Protein AF-A0A3A5KXU6-F1 (afdb_monomer_lite)

Organism: NCBI:txid1300307

Structure (mmCIF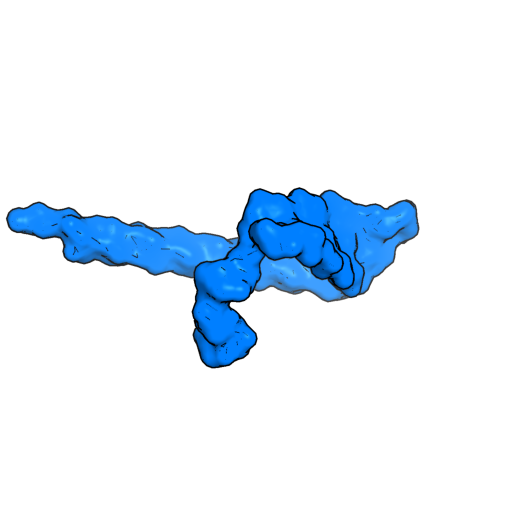, N/CA/C/O backbone):
data_AF-A0A3A5KXU6-F1
#
_entry.id   AF-A0A3A5KXU6-F1
#
loop_
_atom_site.group_PDB
_atom_site.id
_atom_site.type_symbol
_atom_site.label_atom_id
_atom_site.label_alt_id
_atom_site.label_comp_id
_atom_site.label_asym_id
_atom_site.label_entity_id
_atom_site.label_seq_id
_atom_site.pdbx_PDB_ins_code
_atom_site.Cartn_x
_atom_site.Cartn_y
_atom_site.Cartn_z
_atom_site.occupancy
_atom_site.B_iso_or_equiv
_atom_site.auth_seq_id
_atom_site.auth_comp_id
_atom_site.auth_asym_id
_atom_site.auth_atom_id
_atom_site.pdbx_PDB_model_num
ATOM 1 N N . MET A 1 1 ? -16.945 4.186 1.893 1.00 53.78 1 MET A N 1
ATOM 2 C CA . MET A 1 1 ? -17.190 2.837 2.450 1.00 53.78 1 MET A CA 1
ATOM 3 C C . MET A 1 1 ? -17.831 1.900 1.434 1.00 53.78 1 MET A C 1
ATOM 5 O O . MET A 1 1 ? -17.350 0.787 1.316 1.00 53.78 1 MET A O 1
ATOM 9 N N . GLU A 1 2 ? -18.821 2.337 0.644 1.00 62.72 2 GLU A N 1
ATOM 10 C CA . GLU A 1 2 ? -19.517 1.468 -0.332 1.00 62.72 2 GLU A CA 1
ATOM 11 C C . GLU A 1 2 ? -18.610 0.789 -1.375 1.00 62.72 2 GLU A C 1
ATOM 13 O O . GLU A 1 2 ? -18.934 -0.296 -1.839 1.00 62.72 2 GLU A O 1
ATOM 18 N N . GLN A 1 3 ? -17.454 1.375 -1.712 1.00 75.88 3 GLN A N 1
ATOM 19 C CA . GLN A 1 3 ? -16.545 0.806 -2.717 1.00 75.88 3 GLN A CA 1
ATOM 20 C C . GLN A 1 3 ? -15.764 -0.433 -2.242 1.00 75.88 3 GLN A C 1
ATOM 22 O O . GLN A 1 3 ? -15.307 -1.201 -3.082 1.00 75.88 3 GLN A O 1
ATOM 27 N N . PHE A 1 4 ? -15.598 -0.631 -0.928 1.00 73.88 4 PHE A N 1
ATOM 28 C CA . PHE A 1 4 ? -14.798 -1.736 -0.373 1.00 73.88 4 PHE A CA 1
ATOM 29 C C . PHE A 1 4 ? -15.640 -2.925 0.100 1.00 73.88 4 PHE A C 1
ATOM 31 O O . PHE A 1 4 ? -15.099 -4.012 0.279 1.00 73.88 4 PHE A O 1
ATOM 38 N N . GLY A 1 5 ? -16.953 -2.742 0.276 1.00 84.56 5 GLY A N 1
ATOM 39 C CA . GLY A 1 5 ? -17.821 -3.786 0.815 1.00 84.56 5 GLY A CA 1
ATOM 40 C C . GLY A 1 5 ? -17.373 -4.240 2.207 1.00 84.56 5 GLY A C 1
ATOM 41 O O . GLY A 1 5 ? -17.108 -3.414 3.082 1.00 84.56 5 GLY A O 1
ATOM 42 N N . ASP A 1 6 ? -17.316 -5.553 2.406 1.00 88.50 6 ASP A N 1
ATOM 43 C CA . ASP A 1 6 ? -16.842 -6.177 3.640 1.00 88.50 6 ASP A CA 1
ATOM 44 C C . ASP A 1 6 ? -15.306 -6.256 3.660 1.00 88.50 6 ASP A C 1
ATOM 46 O O . ASP A 1 6 ? -14.696 -6.943 2.840 1.00 88.50 6 ASP A O 1
ATOM 50 N N . PHE A 1 7 ? -14.693 -5.567 4.626 1.00 89.75 7 PHE A N 1
ATOM 51 C CA . PHE A 1 7 ? -13.243 -5.503 4.805 1.00 89.75 7 PHE A CA 1
ATOM 52 C C . PHE A 1 7 ? -12.614 -6.850 5.180 1.00 89.75 7 PHE A C 1
ATOM 54 O O . PHE A 1 7 ? -11.495 -7.120 4.748 1.00 89.75 7 PHE A O 1
ATOM 61 N N . GLU A 1 8 ? -13.305 -7.708 5.937 1.00 89.94 8 GLU A N 1
ATOM 62 C CA . GLU A 1 8 ? -12.791 -9.044 6.273 1.00 89.94 8 GLU A CA 1
ATOM 63 C C . GLU A 1 8 ? -12.762 -9.923 5.022 1.00 89.94 8 GLU A C 1
ATOM 65 O O . GLU A 1 8 ? -11.770 -10.598 4.738 1.00 89.94 8 GLU A O 1
ATOM 70 N N . ALA A 1 9 ? -13.814 -9.826 4.208 1.00 87.69 9 ALA A N 1
ATOM 71 C CA . ALA A 1 9 ? -13.924 -10.546 2.949 1.00 87.69 9 ALA A CA 1
ATOM 72 C C . ALA A 1 9 ? -12.913 -10.094 1.885 1.00 87.69 9 ALA A C 1
ATOM 74 O O . ALA A 1 9 ? -12.770 -10.794 0.883 1.00 87.69 9 ALA A O 1
ATOM 75 N N . VAL A 1 10 ? -12.219 -8.961 2.060 1.00 89.12 10 VAL A N 1
ATOM 76 C CA . VAL A 1 10 ? -11.169 -8.455 1.148 1.00 89.12 10 VAL A CA 1
ATOM 77 C C . VAL A 1 10 ? -9.790 -8.317 1.797 1.00 89.12 10 VAL A C 1
ATOM 79 O O . VAL A 1 10 ? -8.878 -7.755 1.189 1.00 89.12 10 VAL A O 1
ATOM 82 N N . ALA A 1 11 ? -9.606 -8.860 3.000 1.00 92.75 11 ALA A N 1
ATOM 83 C CA . ALA A 1 11 ? -8.332 -8.801 3.702 1.00 92.75 11 ALA A CA 1
ATOM 84 C C . ALA A 1 11 ? -7.214 -9.559 2.955 1.00 92.75 11 ALA A C 1
ATOM 86 O O . ALA A 1 11 ? -7.443 -10.566 2.271 1.00 92.75 11 ALA A O 1
ATOM 87 N N . PHE A 1 12 ? -5.988 -9.064 3.119 1.00 94.31 12 PHE A N 1
ATOM 88 C CA . PHE A 1 12 ? -4.742 -9.704 2.700 1.00 94.31 12 PHE A CA 1
ATOM 89 C C . PHE A 1 12 ? -3.905 -10.031 3.941 1.00 94.31 12 PHE A C 1
ATOM 91 O O . PHE A 1 12 ? -3.987 -9.324 4.946 1.00 94.31 12 PHE A O 1
ATOM 98 N N . ASP A 1 13 ? -3.105 -11.093 3.881 1.00 95.00 13 ASP A N 1
ATOM 99 C CA . ASP A 1 13 ? -2.270 -11.551 5.003 1.00 95.00 13 ASP A CA 1
ATOM 100 C C . ASP A 1 13 ? -0.775 -11.281 4.789 1.00 95.00 13 ASP A C 1
ATOM 102 O O . ASP A 1 13 ? -0.004 -11.224 5.749 1.00 95.00 13 ASP A O 1
ATOM 106 N N . GLN A 1 14 ? -0.361 -11.058 3.540 1.00 96.56 14 GLN A N 1
ATOM 107 C CA . GLN A 1 14 ? 1.002 -10.689 3.181 1.00 96.56 14 GLN A CA 1
ATOM 108 C C . GLN A 1 14 ? 1.001 -9.665 2.055 1.00 96.56 14 GLN A C 1
ATOM 110 O O . GLN A 1 14 ? 0.130 -9.645 1.182 1.00 96.56 14 GLN A O 1
ATOM 115 N N . TYR A 1 15 ? 2.032 -8.828 2.039 1.00 97.19 15 TYR A N 1
ATOM 116 C CA . TYR A 1 15 ? 2.246 -7.881 0.960 1.00 97.19 15 TYR A CA 1
ATOM 117 C C . TYR A 1 15 ? 3.730 -7.720 0.642 1.00 97.19 15 TYR A C 1
ATOM 119 O O . TYR A 1 15 ? 4.607 -8.015 1.454 1.00 97.19 15 TYR A O 1
ATOM 127 N N . TRP A 1 16 ? 4.005 -7.233 -0.561 1.00 97.56 16 TRP A N 1
ATOM 128 C CA . TRP A 1 16 ? 5.327 -6.808 -0.993 1.00 97.56 16 TRP A CA 1
ATOM 129 C C . TRP A 1 16 ? 5.225 -5.484 -1.746 1.00 97.56 16 TRP A C 1
ATOM 131 O O . TRP A 1 16 ? 4.283 -5.266 -2.512 1.00 97.56 16 TRP A O 1
ATOM 141 N N . ILE A 1 17 ? 6.204 -4.610 -1.522 1.00 96.56 17 ILE A N 1
ATOM 142 C CA . ILE A 1 17 ? 6.333 -3.313 -2.187 1.00 96.56 17 ILE A CA 1
ATOM 143 C C . ILE A 1 17 ? 7.734 -3.230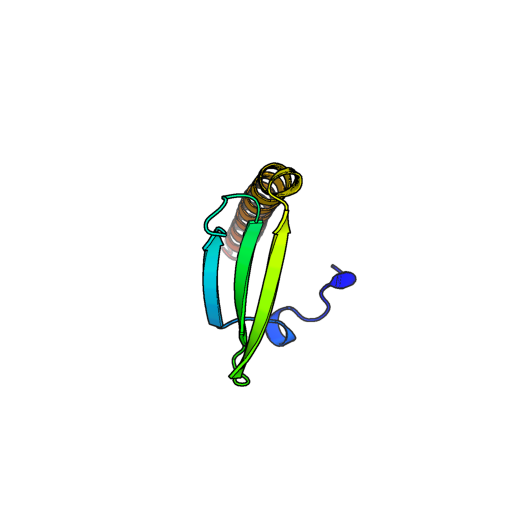 -2.779 1.00 96.56 17 ILE A C 1
ATOM 145 O O . ILE A 1 17 ? 8.712 -3.579 -2.117 1.00 96.56 17 ILE A O 1
ATOM 149 N N . GLY A 1 18 ? 7.837 -2.727 -4.002 1.00 96.44 18 GLY A N 1
ATOM 150 C CA . GLY A 1 18 ? 9.127 -2.442 -4.613 1.00 96.44 18 GLY A CA 1
ATOM 151 C C . GLY A 1 18 ? 9.005 -1.501 -5.795 1.00 96.44 18 GLY A C 1
ATOM 152 O O . GLY A 1 18 ? 7.952 -0.919 -6.034 1.00 96.44 18 GLY A O 1
ATOM 153 N N . THR A 1 19 ? 10.091 -1.340 -6.536 1.00 97.50 19 THR A N 1
ATOM 154 C CA . THR A 1 19 ? 10.161 -0.423 -7.675 1.00 97.50 19 THR A CA 1
ATOM 155 C C . THR A 1 19 ? 10.632 -1.145 -8.925 1.00 97.50 19 THR A C 1
ATOM 157 O O . THR A 1 19 ? 11.352 -2.145 -8.853 1.00 97.50 19 THR A O 1
ATOM 160 N N . SER A 1 20 ? 10.227 -0.648 -10.094 1.00 97.50 20 SER A N 1
ATOM 161 C CA . SER A 1 20 ? 10.843 -1.089 -11.343 1.00 97.50 20 SER A CA 1
ATOM 162 C C . SER A 1 20 ? 12.329 -0.700 -11.373 1.00 97.50 20 SER A C 1
ATOM 164 O O . SER A 1 20 ? 12.713 0.304 -10.764 1.00 97.50 20 SER A O 1
ATOM 166 N N . PRO A 1 21 ? 13.180 -1.436 -12.113 1.00 97.81 21 PRO A N 1
ATOM 167 C CA . PRO A 1 21 ? 14.608 -1.119 -12.214 1.00 97.81 21 PRO A CA 1
ATOM 168 C C . PRO A 1 21 ? 14.908 0.296 -12.728 1.00 97.81 21 PRO A C 1
ATOM 170 O O . PRO A 1 21 ? 15.937 0.867 -12.390 1.00 97.81 21 PRO A O 1
ATOM 173 N N . ASP A 1 22 ? 14.014 0.861 -13.541 1.00 97.62 22 ASP A N 1
ATOM 174 C CA . ASP A 1 22 ? 14.123 2.215 -14.093 1.00 97.62 22 ASP A CA 1
ATOM 175 C C . ASP A 1 22 ? 13.464 3.301 -13.220 1.00 97.62 22 ASP A C 1
ATOM 177 O O . ASP A 1 22 ? 13.461 4.473 -13.595 1.00 97.62 22 ASP A O 1
ATOM 181 N N . GLY A 1 23 ? 12.883 2.927 -12.075 1.00 96.75 23 GLY A N 1
ATOM 182 C CA . GLY A 1 23 ? 12.246 3.841 -11.125 1.00 96.75 23 GLY A CA 1
ATOM 183 C C . GLY A 1 23 ? 10.931 4.467 -11.597 1.00 96.75 23 GLY A C 1
ATOM 184 O O . GLY A 1 23 ? 10.396 5.335 -10.909 1.00 96.75 23 GLY A O 1
ATOM 185 N N . ARG A 1 24 ? 10.390 4.055 -12.749 1.00 98.06 24 ARG A N 1
ATOM 186 C CA . ARG A 1 24 ? 9.144 4.614 -13.301 1.00 98.06 24 ARG A CA 1
ATOM 187 C C . ARG A 1 24 ? 7.876 4.040 -12.680 1.00 98.06 24 ARG A C 1
ATOM 189 O O . ARG A 1 24 ? 6.805 4.600 -12.891 1.00 98.06 24 ARG A O 1
ATOM 196 N N . TRP A 1 25 ? 7.991 2.954 -11.920 1.00 98.25 25 TRP A N 1
ATOM 197 C CA . TRP A 1 25 ? 6.850 2.258 -11.341 1.00 98.25 25 TRP A CA 1
ATOM 198 C C . TRP A 1 25 ? 7.084 1.896 -9.878 1.00 98.25 25 TRP A C 1
ATOM 200 O O . TRP A 1 25 ? 8.137 1.365 -9.520 1.00 98.25 25 TRP A O 1
ATOM 210 N N . LEU A 1 26 ? 6.058 2.110 -9.060 1.00 97.75 26 LEU A N 1
ATOM 211 C CA . LEU A 1 26 ? 5.893 1.514 -7.740 1.00 97.75 26 LEU A CA 1
ATOM 212 C C . LEU A 1 26 ? 5.058 0.236 -7.888 1.00 97.75 26 LEU A C 1
ATOM 214 O O . LEU A 1 26 ? 3.919 0.281 -8.344 1.00 97.75 26 LEU A O 1
ATOM 218 N N . GLY A 1 27 ? 5.621 -0.907 -7.516 1.00 97.56 27 GLY A N 1
ATOM 219 C CA . GLY A 1 27 ? 4.948 -2.199 -7.517 1.00 97.56 27 GLY A CA 1
ATOM 220 C C . GLY A 1 27 ? 4.328 -2.520 -6.160 1.00 97.56 27 GLY A C 1
ATOM 221 O O . GLY A 1 27 ? 4.972 -2.354 -5.126 1.00 97.56 27 GLY A O 1
ATOM 222 N N . LEU A 1 28 ? 3.101 -3.037 -6.183 1.00 97.19 28 LEU A N 1
ATOM 223 C CA . LEU A 1 28 ? 2.368 -3.559 -5.032 1.00 97.19 28 LEU A CA 1
ATOM 224 C C . LEU A 1 28 ? 1.960 -5.001 -5.333 1.00 97.19 28 LEU A C 1
ATOM 226 O O . LEU A 1 28 ? 1.343 -5.270 -6.364 1.00 97.19 28 LEU A O 1
ATOM 230 N N . GLN A 1 29 ? 2.279 -5.927 -4.437 1.00 98.00 29 GLN A N 1
ATOM 231 C CA . GLN A 1 29 ? 1.814 -7.309 -4.501 1.00 98.00 29 GLN A CA 1
ATOM 232 C C . GLN A 1 29 ? 1.100 -7.659 -3.199 1.00 98.00 29 GLN A C 1
ATOM 234 O O . GLN A 1 29 ? 1.688 -7.526 -2.132 1.00 98.00 29 GLN A O 1
ATOM 239 N N . LEU A 1 30 ? -0.143 -8.127 -3.293 1.00 97.12 30 LEU A N 1
ATOM 240 C CA . LEU A 1 30 ? -0.984 -8.520 -2.162 1.00 97.12 30 LEU A CA 1
ATOM 241 C C . LEU A 1 30 ? -1.285 -10.016 -2.258 1.00 97.12 30 LEU A C 1
ATOM 243 O O . LEU A 1 30 ? -1.674 -10.490 -3.329 1.00 97.12 30 LEU A O 1
ATOM 247 N N . HIS A 1 31 ? -1.106 -10.743 -1.158 1.00 96.88 31 HIS A N 1
ATOM 248 C CA . HIS A 1 31 ? -1.459 -12.158 -1.042 1.00 96.88 31 HIS A CA 1
ATOM 249 C C . HIS A 1 31 ? -2.703 -12.287 -0.181 1.00 96.88 31 HIS A C 1
ATOM 251 O O . HIS A 1 31 ? -2.819 -11.652 0.869 1.00 96.88 31 HIS A O 1
ATOM 257 N N . ARG A 1 32 ? -3.653 -13.082 -0.655 1.00 94.56 32 ARG A N 1
ATOM 258 C CA . ARG A 1 32 ? -4.907 -13.327 0.041 1.00 94.56 32 ARG A CA 1
ATOM 259 C C . ARG A 1 32 ? -4.854 -14.673 0.768 1.00 94.56 32 ARG A C 1
ATOM 261 O O . ARG A 1 32 ? -4.181 -15.583 0.283 1.00 94.56 32 ARG A O 1
ATOM 268 N N . PRO A 1 33 ? -5.643 -14.851 1.843 1.00 92.62 33 PRO A N 1
ATOM 269 C CA . PRO A 1 33 ? -5.707 -16.125 2.566 1.00 92.62 33 PRO A CA 1
ATOM 270 C C . PRO A 1 33 ? -6.149 -17.323 1.711 1.00 92.62 33 PRO A C 1
ATOM 272 O O . PRO A 1 33 ? -5.862 -18.467 2.050 1.00 92.62 33 PRO A O 1
ATOM 275 N N . ASP A 1 34 ? -6.842 -17.078 0.594 1.00 92.31 34 ASP A N 1
ATOM 276 C CA . ASP A 1 34 ? -7.235 -18.110 -0.375 1.00 92.31 34 ASP A CA 1
ATOM 277 C C . ASP A 1 34 ? -6.090 -18.543 -1.318 1.00 92.31 34 ASP A C 1
ATOM 279 O O . ASP A 1 34 ? -6.284 -19.398 -2.182 1.00 92.31 34 ASP A O 1
ATOM 283 N N . GLY A 1 35 ? -4.896 -17.961 -1.160 1.00 92.94 35 GLY A N 1
ATOM 284 C CA . GLY A 1 35 ? -3.710 -18.218 -1.973 1.00 92.94 35 GLY A CA 1
ATOM 285 C C . GLY A 1 35 ? -3.624 -17.391 -3.258 1.00 92.94 35 GLY A C 1
ATOM 286 O O . GLY A 1 35 ? -2.636 -17.505 -3.989 1.00 92.94 35 GLY A O 1
ATOM 287 N N . SER A 1 36 ? -4.620 -16.554 -3.562 1.00 94.38 36 SER A N 1
ATOM 288 C CA . SER A 1 36 ? -4.564 -15.661 -4.719 1.00 94.38 36 SER A CA 1
ATOM 289 C C . SER A 1 36 ? -3.571 -14.514 -4.504 1.00 94.38 36 SER A C 1
ATOM 291 O O . SER A 1 36 ? -3.370 -14.014 -3.394 1.00 94.38 36 SER A O 1
ATOM 293 N N . ILE A 1 37 ? -2.927 -14.088 -5.597 1.00 96.81 37 ILE A N 1
ATOM 294 C CA . ILE A 1 37 ? -1.947 -12.998 -5.593 1.00 96.81 37 ILE A CA 1
ATOM 295 C C . ILE A 1 37 ? -2.375 -11.928 -6.589 1.00 96.81 37 ILE A C 1
ATOM 297 O O . ILE A 1 37 ? -2.458 -12.183 -7.793 1.00 96.81 37 ILE A O 1
ATOM 301 N N . HIS A 1 38 ? -2.554 -10.707 -6.095 1.00 96.19 38 HIS A N 1
ATOM 302 C CA . HIS A 1 38 ? -2.867 -9.535 -6.904 1.00 96.19 38 HIS A CA 1
ATOM 303 C C . HIS A 1 38 ? -1.641 -8.631 -7.017 1.00 96.19 38 HIS A C 1
ATOM 305 O O . HIS A 1 38 ? -0.975 -8.353 -6.021 1.00 96.19 38 HIS A O 1
ATOM 311 N N . ARG A 1 39 ? -1.327 -8.180 -8.236 1.00 97.75 39 ARG A N 1
ATOM 312 C CA . ARG A 1 39 ? -0.173 -7.320 -8.528 1.00 97.75 39 ARG A CA 1
ATOM 313 C C . ARG A 1 39 ? -0.624 -6.061 -9.242 1.00 97.75 39 ARG A C 1
ATOM 315 O O . ARG A 1 39 ? -1.365 -6.143 -10.217 1.00 97.75 39 ARG A O 1
ATOM 322 N N . PHE A 1 40 ? -0.120 -4.926 -8.785 1.00 97.19 40 PHE A N 1
ATOM 323 C CA . PHE A 1 40 ? -0.407 -3.615 -9.345 1.00 97.19 40 PHE A CA 1
ATOM 324 C C . PHE A 1 40 ? 0.895 -2.841 -9.527 1.00 97.19 40 PHE A C 1
ATOM 326 O O . PHE A 1 40 ? 1.823 -2.979 -8.732 1.00 97.19 40 PHE A O 1
ATOM 333 N N . ALA A 1 41 ? 0.955 -2.028 -10.577 1.00 97.75 41 ALA A N 1
ATOM 334 C CA . ALA A 1 41 ? 2.044 -1.096 -10.817 1.00 97.75 41 ALA A CA 1
ATOM 335 C C . ALA A 1 41 ? 1.455 0.309 -10.935 1.00 97.75 41 ALA A C 1
ATOM 337 O O . ALA A 1 41 ? 0.542 0.540 -11.727 1.00 97.75 41 ALA A O 1
ATOM 338 N N . LEU A 1 42 ? 1.972 1.228 -10.130 1.00 97.69 42 LEU A N 1
ATOM 339 C CA . LEU A 1 42 ? 1.583 2.626 -10.105 1.00 97.69 42 LEU A CA 1
ATOM 340 C C . LEU A 1 42 ? 2.690 3.462 -10.767 1.00 97.69 42 LEU A C 1
ATOM 342 O O . LEU A 1 42 ? 3.849 3.322 -10.364 1.00 97.69 42 LEU A O 1
ATOM 346 N N . PRO A 1 43 ? 2.374 4.322 -11.748 1.00 98.00 43 PRO A N 1
ATOM 347 C CA . PRO A 1 43 ? 3.352 5.236 -12.331 1.00 98.00 43 PRO A CA 1
ATOM 348 C C . PRO A 1 43 ? 3.973 6.173 -11.282 1.00 98.00 43 PRO A C 1
ATOM 350 O O . PRO A 1 43 ? 3.298 6.592 -10.335 1.00 98.00 43 PRO A O 1
ATOM 353 N N . CYS A 1 44 ? 5.253 6.524 -11.437 1.00 96.31 44 CYS A N 1
ATOM 354 C CA . CYS A 1 44 ? 5.974 7.333 -10.450 1.00 96.31 44 CYS A CA 1
ATOM 355 C C . CYS A 1 44 ? 5.374 8.735 -10.261 1.00 96.31 44 CYS A C 1
ATOM 357 O O . CYS A 1 44 ? 5.416 9.263 -9.151 1.00 96.31 44 CYS A O 1
ATOM 359 N N . GLU A 1 45 ? 4.737 9.302 -11.287 1.00 97.50 45 GLU A N 1
ATOM 360 C CA . GLU A 1 45 ? 4.027 10.581 -11.204 1.00 97.50 45 GLU A CA 1
ATOM 361 C C . GLU A 1 45 ? 2.828 10.550 -10.242 1.00 97.50 45 GLU A C 1
ATOM 363 O O . GLU A 1 45 ? 2.445 11.586 -9.703 1.00 97.50 45 GLU A O 1
ATOM 368 N N . MET A 1 46 ? 2.260 9.369 -9.979 1.00 97.75 46 MET A N 1
ATOM 369 C CA . MET A 1 46 ? 1.162 9.184 -9.026 1.00 97.75 46 MET A CA 1
ATOM 370 C C . MET A 1 46 ? 1.650 8.737 -7.642 1.00 97.75 46 MET A C 1
ATOM 372 O O . MET A 1 46 ? 0.902 8.832 -6.669 1.00 97.75 46 MET A O 1
ATOM 376 N N . ALA A 1 47 ? 2.891 8.250 -7.532 1.00 93.94 47 ALA A N 1
ATOM 377 C CA . ALA A 1 47 ? 3.397 7.598 -6.325 1.00 93.94 47 ALA A CA 1
ATOM 378 C C . ALA A 1 47 ? 3.429 8.526 -5.103 1.00 93.94 47 ALA A C 1
ATOM 380 O O . ALA A 1 47 ? 3.107 8.092 -3.997 1.00 93.94 47 ALA A O 1
ATOM 381 N N . GLN A 1 48 ? 3.771 9.803 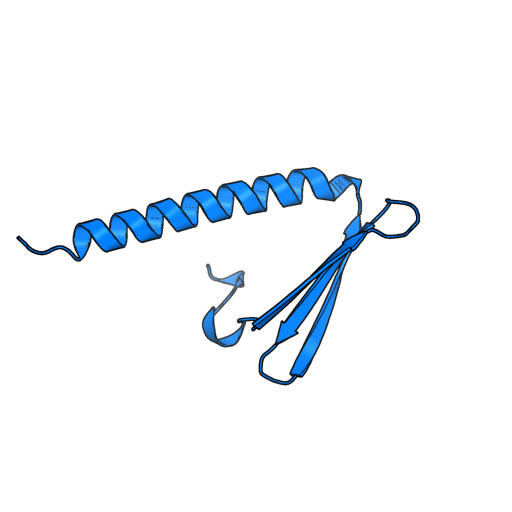-5.297 1.00 93.19 48 GLN A N 1
ATOM 382 C CA . GLN A 1 48 ? 3.812 10.768 -4.199 1.00 93.19 48 GLN A CA 1
ATOM 383 C C . GLN A 1 48 ? 2.416 11.028 -3.620 1.00 93.19 48 GLN A C 1
ATOM 385 O O . GLN A 1 48 ? 2.240 10.928 -2.407 1.00 93.19 48 GLN A O 1
ATOM 390 N N . GLN A 1 49 ? 1.424 11.308 -4.473 1.00 96.75 49 GLN A N 1
ATOM 391 C CA . GLN A 1 49 ? 0.050 11.545 -4.021 1.00 96.75 49 GLN A CA 1
ATOM 392 C C . GLN A 1 49 ? -0.535 10.294 -3.359 1.00 96.75 49 GLN A C 1
ATOM 394 O O . GLN A 1 49 ? -1.101 10.385 -2.274 1.00 96.75 49 GLN A O 1
ATOM 399 N N . PHE A 1 50 ? -0.316 9.119 -3.959 1.00 95.88 50 PHE A N 1
ATOM 400 C CA . PHE A 1 50 ? -0.736 7.845 -3.381 1.00 95.88 50 PHE A CA 1
ATOM 401 C C . PHE A 1 50 ? -0.200 7.656 -1.955 1.00 95.88 50 PHE A C 1
ATOM 403 O O . PHE A 1 50 ? -0.951 7.281 -1.059 1.00 95.88 50 PHE A O 1
ATOM 410 N N . PHE A 1 51 ? 1.081 7.955 -1.713 1.00 94.69 51 PHE A N 1
ATOM 411 C CA . PHE A 1 51 ? 1.661 7.837 -0.376 1.00 94.69 51 PHE A CA 1
ATOM 412 C C . PHE A 1 51 ? 1.067 8.847 0.616 1.00 94.69 51 PHE A C 1
ATOM 414 O O . PHE A 1 51 ? 0.789 8.486 1.758 1.00 94.69 51 PHE A O 1
ATOM 421 N N . THR A 1 52 ? 0.830 10.090 0.188 1.00 97.06 52 THR A N 1
ATOM 422 C CA . THR A 1 52 ? 0.147 11.097 1.015 1.00 97.06 52 THR A CA 1
ATOM 423 C C . THR A 1 52 ? -1.244 10.626 1.439 1.00 97.06 52 THR A C 1
ATOM 425 O O . THR A 1 52 ? -1.582 10.719 2.620 1.00 97.06 52 THR A O 1
ATOM 428 N N . ASP A 1 53 ? -2.015 10.059 0.513 1.00 97.19 53 ASP A N 1
ATOM 429 C CA . ASP A 1 53 ? -3.364 9.563 0.794 1.00 97.19 53 ASP A CA 1
ATOM 430 C C . ASP A 1 53 ? -3.335 8.357 1.747 1.00 97.19 53 ASP A C 1
ATOM 432 O O . ASP A 1 53 ? -4.161 8.265 2.660 1.00 9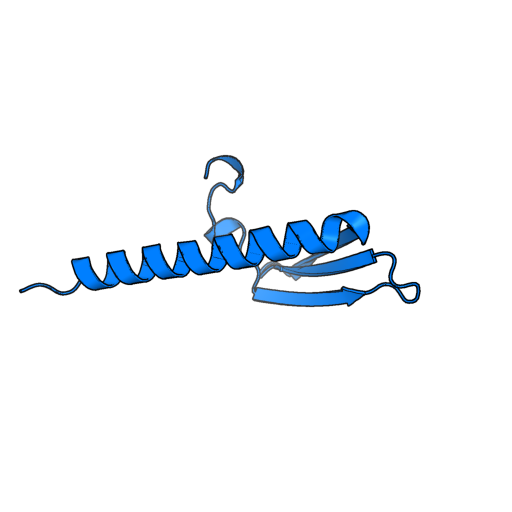7.19 53 ASP A O 1
ATOM 436 N N . VAL A 1 54 ? -2.355 7.457 1.589 1.00 95.62 54 VAL A N 1
ATOM 437 C CA . VAL A 1 54 ? -2.144 6.317 2.497 1.00 95.62 54 VAL A CA 1
ATOM 438 C C . VAL A 1 54 ? -1.844 6.794 3.916 1.00 95.62 54 VAL A C 1
ATOM 440 O O . VAL A 1 54 ? -2.506 6.347 4.851 1.00 95.62 54 VAL A O 1
ATOM 443 N N . VAL A 1 55 ? -0.891 7.715 4.092 1.00 97.00 55 VAL A N 1
ATOM 444 C CA . VAL A 1 55 ? -0.529 8.238 5.421 1.00 97.00 55 VAL A CA 1
ATOM 445 C C . VAL A 1 55 ? -1.723 8.932 6.075 1.00 97.00 55 VAL A C 1
ATOM 447 O O . VAL A 1 55 ? -2.068 8.603 7.207 1.00 97.00 55 VAL A O 1
ATOM 450 N N . GLY A 1 56 ? -2.417 9.814 5.347 1.00 97.19 56 GLY A N 1
ATOM 451 C CA . GLY A 1 56 ? -3.599 10.497 5.878 1.00 97.19 56 GLY A CA 1
ATOM 452 C C . GLY A 1 56 ? -4.726 9.532 6.266 1.00 97.19 56 GLY A C 1
ATOM 453 O O . GLY A 1 56 ? -5.398 9.729 7.279 1.00 97.19 56 GLY A O 1
ATOM 454 N N . THR A 1 57 ? -4.905 8.449 5.504 1.00 95.75 57 THR A N 1
ATOM 455 C CA . THR A 1 57 ? -5.888 7.405 5.827 1.00 95.75 57 THR A CA 1
ATOM 456 C C . THR A 1 57 ? -5.496 6.631 7.088 1.00 95.75 57 THR A C 1
ATOM 458 O O . THR A 1 57 ? -6.358 6.369 7.925 1.00 95.75 57 THR A O 1
ATOM 461 N N . ILE A 1 58 ? -4.212 6.298 7.263 1.00 96.62 58 ILE A N 1
ATOM 462 C CA . ILE A 1 58 ? -3.703 5.621 8.468 1.00 96.62 58 ILE A CA 1
ATOM 463 C C . ILE A 1 58 ? -3.890 6.500 9.710 1.00 96.62 58 ILE A C 1
ATOM 465 O O . ILE A 1 58 ? -4.371 6.011 10.734 1.00 96.62 58 ILE A O 1
ATOM 469 N N . ASP A 1 59 ? -3.578 7.793 9.619 1.00 97.38 59 ASP A N 1
ATOM 470 C CA . ASP A 1 59 ? -3.775 8.730 10.730 1.00 97.38 59 ASP A CA 1
ATOM 471 C C . ASP A 1 59 ? -5.253 8.801 11.139 1.00 97.38 59 ASP A C 1
ATOM 473 O O . ASP A 1 59 ? -5.588 8.725 12.325 1.00 97.38 59 ASP A O 1
ATOM 477 N N . PHE A 1 60 ? -6.158 8.865 10.158 1.00 95.56 60 PHE A N 1
ATOM 478 C CA . PHE A 1 60 ? -7.597 8.839 10.411 1.00 95.56 60 PHE A CA 1
ATOM 479 C C . PHE A 1 60 ? -8.058 7.513 11.039 1.00 95.56 60 PHE A C 1
ATOM 481 O O . PHE A 1 60 ? -8.846 7.525 11.986 1.00 95.56 60 PHE A O 1
ATOM 488 N N . MET A 1 61 ? -7.534 6.367 10.587 1.00 94.19 61 MET A N 1
ATOM 489 C CA . MET A 1 61 ? -7.790 5.071 11.234 1.00 94.19 61 MET A CA 1
ATOM 490 C C . MET A 1 61 ? -7.361 5.084 12.704 1.00 94.19 61 MET A C 1
ATOM 492 O O . MET A 1 61 ? -8.102 4.600 13.561 1.00 94.19 61 MET A O 1
ATOM 496 N N . GLY A 1 62 ? -6.201 5.669 13.012 1.00 94.12 62 GLY A N 1
ATOM 497 C CA . GLY A 1 62 ? -5.724 5.836 14.384 1.00 94.12 62 GLY A CA 1
ATOM 498 C C . GLY A 1 62 ? -6.698 6.640 15.246 1.00 94.12 62 GLY A C 1
ATOM 499 O O . GLY A 1 62 ? -7.055 6.203 16.340 1.00 94.12 62 GLY A O 1
ATOM 500 N N . GLN A 1 63 ? -7.201 7.766 14.734 1.00 95.19 63 GLN A N 1
ATOM 501 C CA . GLN A 1 63 ? -8.202 8.585 15.429 1.00 95.19 63 GLN A CA 1
ATOM 502 C C . GLN A 1 63 ? -9.498 7.811 15.705 1.00 95.19 63 GLN A C 1
ATOM 504 O O . GLN A 1 63 ? -10.038 7.886 16.808 1.00 95.19 63 GLN A O 1
ATOM 509 N N . LEU A 1 64 ? -9.977 7.024 14.735 1.00 93.12 64 LEU A N 1
ATOM 510 C CA . LEU A 1 64 ? -11.166 6.184 14.908 1.00 93.12 64 LEU A CA 1
ATOM 511 C C . LEU A 1 64 ? -10.965 5.108 15.984 1.00 93.12 64 LEU A C 1
ATOM 513 O O . LEU A 1 64 ? -11.861 4.871 16.797 1.00 93.12 64 LEU A O 1
ATOM 517 N N . LEU A 1 65 ? -9.798 4.460 16.001 1.00 92.56 65 LEU A N 1
ATOM 518 C CA . LEU A 1 65 ? -9.468 3.445 17.002 1.00 92.56 65 LEU A CA 1
ATOM 519 C C . LEU A 1 65 ? -9.367 4.047 18.407 1.00 92.56 65 LEU A C 1
ATOM 521 O O . LEU A 1 65 ? -9.884 3.453 19.353 1.00 92.56 65 LEU A O 1
ATOM 525 N N . LEU A 1 66 ? -8.761 5.230 18.538 1.00 92.69 66 LEU A N 1
ATOM 526 C CA . LEU A 1 66 ? -8.674 5.955 19.807 1.00 92.69 66 LEU A CA 1
ATOM 527 C C . LEU A 1 66 ? -10.060 6.349 20.327 1.00 92.69 66 LEU A C 1
ATOM 529 O O . LEU A 1 66 ? -10.403 5.995 21.451 1.00 92.69 66 LEU A O 1
ATOM 533 N N . ALA A 1 67 ? -10.900 6.972 19.496 1.00 91.19 67 ALA A N 1
ATOM 534 C CA . ALA A 1 67 ? -12.260 7.351 19.886 1.00 91.19 67 ALA A CA 1
ATOM 535 C C . ALA A 1 67 ? -13.111 6.135 20.311 1.00 91.19 67 ALA A C 1
ATOM 537 O O . ALA A 1 67 ? -13.907 6.201 21.253 1.00 91.19 67 ALA A O 1
ATOM 538 N N . LYS A 1 68 ? -12.928 4.986 19.645 1.00 88.88 68 LYS A N 1
ATOM 539 C CA . LYS A 1 68 ? -13.583 3.725 20.024 1.00 88.88 68 LYS A CA 1
ATOM 540 C C . LYS A 1 68 ? -13.062 3.173 21.356 1.00 88.88 68 LYS A C 1
ATOM 542 O O . LYS A 1 68 ? -13.839 2.619 22.128 1.00 88.88 68 LYS A O 1
ATOM 547 N N . ALA A 1 69 ? -11.768 3.313 21.637 1.00 84.25 69 ALA A N 1
ATOM 548 C CA . ALA A 1 69 ? -11.185 2.897 22.910 1.00 84.25 69 ALA A CA 1
ATOM 549 C C . ALA A 1 69 ? -11.665 3.783 24.076 1.00 84.25 69 ALA A C 1
ATOM 551 O O . ALA A 1 69 ? -12.017 3.260 25.130 1.00 84.25 69 ALA A O 1
ATOM 552 N N . GLU A 1 70 ? -11.758 5.099 23.869 1.00 77.62 70 GLU A N 1
ATOM 553 C CA . GLU A 1 70 ? -12.241 6.064 24.870 1.00 77.62 70 GLU A CA 1
ATOM 554 C C . GLU A 1 70 ? -13.722 5.867 25.223 1.00 77.62 70 GLU A C 1
ATOM 556 O O . GLU A 1 70 ? -14.120 6.057 26.367 1.00 77.62 70 GLU A O 1
ATOM 561 N N . THR A 1 71 ? -14.538 5.423 24.265 1.00 67.94 71 THR A N 1
ATOM 562 C CA . THR A 1 71 ? -15.960 5.107 24.490 1.00 67.94 71 THR A CA 1
ATOM 563 C C . THR A 1 71 ? -16.198 3.704 25.064 1.00 67.94 71 THR A C 1
ATOM 565 O O . THR A 1 71 ? -17.272 3.441 25.601 1.00 67.94 71 THR A O 1
ATOM 568 N N . GLY A 1 72 ? -15.210 2.803 24.985 1.00 57.94 72 GLY A N 1
ATOM 569 C CA . GLY A 1 72 ? -15.253 1.452 25.561 1.00 57.94 72 GLY A CA 1
ATOM 570 C C . GLY A 1 72 ? -14.767 1.355 27.015 1.00 57.94 72 GLY A C 1
ATOM 571 O O . GLY A 1 72 ? -15.002 0.338 27.668 1.00 57.94 72 GLY A O 1
ATOM 572 N N . GLY A 1 73 ? -14.114 2.397 27.538 1.00 49.00 73 GLY A N 1
ATOM 573 C CA . GLY A 1 73 ? -13.780 2.525 28.956 1.00 49.00 73 GLY A CA 1
ATOM 574 C C . GLY A 1 73 ? -14.977 3.050 29.745 1.00 49.00 73 GLY A C 1
ATOM 575 O O . GLY A 1 73 ? -15.172 4.257 29.841 1.00 49.00 73 GLY A O 1
ATOM 576 N N . SER A 1 74 ? -15.800 2.151 30.292 1.00 44.00 74 SER A N 1
ATOM 577 C CA . SER A 1 74 ? -16.862 2.552 31.222 1.00 44.00 74 SER A CA 1
ATOM 578 C C . SER A 1 74 ? -16.285 3.094 32.529 1.00 44.00 74 SER A C 1
ATOM 580 O O . SER A 1 74 ? -15.382 2.499 33.122 1.00 44.00 74 SER A O 1
ATOM 582 N N . ALA A 1 75 ? -16.864 4.231 32.919 1.00 41.31 75 ALA A N 1
ATOM 583 C CA . ALA A 1 75 ? -16.974 4.749 34.276 1.00 41.31 75 ALA A CA 1
ATOM 584 C C . ALA A 1 75 ? -17.614 3.746 35.254 1.00 41.31 75 ALA A C 1
ATOM 586 O O . ALA A 1 75 ? -18.275 2.790 34.784 1.00 41.31 75 ALA A O 1
#

Sequence (75 aa):
MEQFGDFEAVAFDQYWIGTSPDGRWLGLQLHRPDGSIHRFALPCEMAQQFFTDVVGTIDFMGQLLLAKAETGGSA

pLDDT: mean 90.37, std 12.99, range [41.31, 98.25]

Secondary structure (DSSP, 8-state):
-TTT--SGGG--SEEEEEE-TTSSEEEEEEE-TTS-EEEEEEEHHHHHHHHHHHHHHHHHHHHHHHHHHHHHS--

Radius of gyration: 16.38 Å; chains: 1; bounding box: 34×30×48 Å

Foldseek 3Di:
DVVCPDDVVVDFDDKDWDADPVRQWIKIWTAHPVRDIDIDIDGPVCVVVVVVVVVVVVVVVVVVVVVVVVVPDDD

=== Feature glossary ===
The record interleaves many kinds of information about one protein. Here is each kind framed as the question it answers.

Q: Are the domains correctly placed relative to each other?
A: Predicted aligned error is AlphaFold's pairwise confidence. Unlike pLDDT (per-residue), PAE is per-residue-pair and captures whether two parts of the structure are correctly placed relative to each other. Units are ångströms of expected positional error.

Q: Which residues are in helices, strands, or loops?
A: Eight-state secondary structure (DSSP): H is the canonical α-helix, G the tighter 3₁₀-helix, I the wider π-helix; E/B are β-structure, T and S are turns and bends, and '-' is everything else. DSSP derives these from the pattern of main-chain N–H···O=C hydrogen bonds, not from the sequence.

Q: What if only a Cα trace is available?
A: P-SEA three-state annotation labels each residue as helix, strand, or coil based purely on the geometry of the Cα trace. It serves as a fallback when the full backbone (and thus DSSP) is unavailable.

Q: What are the backbone torsion angles?
A: φ (phi) and ψ (psi)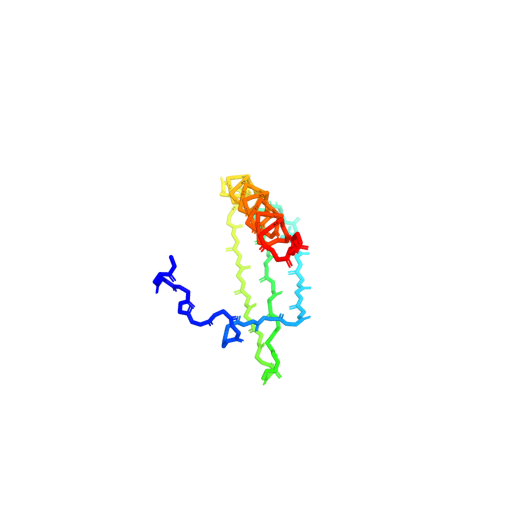 are the two rotatable backbone dihedrals per residue: φ is the C(i-1)–N–Cα–C torsion, ψ is the N–Cα–C–N(i+1) torsion, both in degrees on (−180°, 180°]. α-helical residues cluster near (−60°, −45°); β-strand residues near (−120°, +130°). A Ramachandran plot is simply a scatter of (φ, ψ) for every residue.

Q: What known structures does this most resemble?
A: Structural nearest neighbors (via Foldseek easy-search vs the PDB). Reported per hit: target PDB id, E-value, and alignment TM-score. A TM-score above ~0.5 is the conventional threshold for 'same fold'.

Q: What family and function is it annotated with?
A: Database cross-references. InterPro integrates a dozen domain/family signature databases into unified entries with residue-range hits. GO terms attach function/process/location labels with evidence codes. CATH codes position the fold in a four-level structural taxonomy. Organism is the NCBI-taxonomy species name.

Q: Which residues are buried vs exposed?
A: Solvent accessibility: the surface area of each residue that a 1.4 Å water probe can touch, in Å². When only backbone atoms are present the absolute values are lower than full-atom SASA (side chains contribute most of the area) and are flagged as backbone-only.

Q: What do the diagnostic plots show?
A: Three diagnostic plots accompany the record. The Cα contact map visualizes the tertiary structure as a 2D adjacency matrix (8 Å cutoff, sequence-local contacts suppressed). The Ramachandran plot shows the distribution of backbone (φ, ψ) torsions, with points in the α and β basins reflecting secondary structure content. The PAE plot shows AlphaFold's inter-residue confidence as a color matrix.

Q: What is the amino-acid chain?
A: The amino-acid sequence is the protein's primary structure: the linear order of residues from the N-terminus to the C-terminus, written in one-letter code. Everything else here — the 3D coordinates, the secondary structure, the domain annotations — is ultimately a consequence of this string.

Q: What do the rendered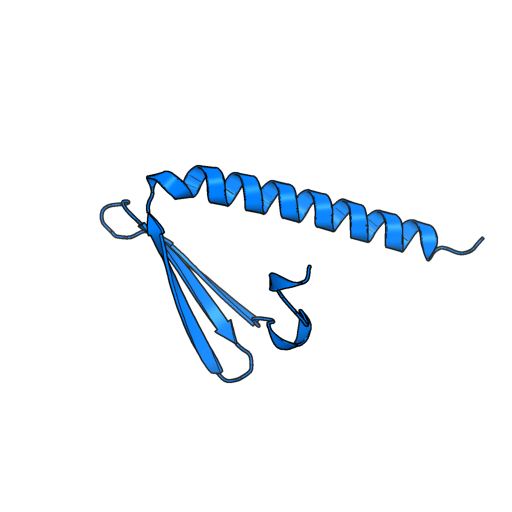 images show?
A: The six renders are orthographic views along the three Cartesian axes in both directions. Representation (cartoon, sticks, or surface) and color scheme (sequence-rainbow or by-chain) vary across proteins so the training set covers all the common visualization conventions.

Q: Where is each backbone atom in 3D?
A: The mmCIF table is the protein's shape written out atom by atom. For each backbone N, Cα, C, and carbonyl O, it records an (x, y, z) coordinate triple in Å plus the residue type, chain letter, and residue number.

Q: How mobile is each atom in the crystal?
A: For experimental (PDB) structures, the B-factor (temperature factor) quantifies the positional spread of each atom in the crystal — a combination of thermal vibration and static disorder — in units of Å². High B-factors mark flexible loops or poorly resolved regions; low B-factors mark the rigid, well-ordered core.

Q: How big and how compact is the whole molecule?
A: Three whole-structure scalars: the radius of gyration (RMS distance of Cα from centroid, in Å), the count of Cα–Cα contacts (pairs closer than 8 Å and separated by more than four residues in sequence — i.e. tertiary, not local, contacts), and the bounding-box dimensions. Together they distinguish compact globular folds from extended fibres or disordered chains.

Q: What does the local fold look like, residue by residue?
A: A 3Di character summarizes, for each residue, the relative orientation of the Cα frame of its nearest spatial neighbor. Because it encodes fold topology rather than chemistry, 3Di alignments detect remote structural similarity that sequence alignment misses.

Q: How confident is the AlphaFold model at each residue?
A: For AlphaFold models, the B-factor field carries pLDDT — the model's own estimate of local accuracy on a 0–100 scale. Regions with pLDDT<50 should be treated as essentially unmodeled; they often correspond to intrinsically disordered segments.